Protein AF-B2JTZ4-F1 (afdb_monomer)

pLDDT: mean 76.79, std 11.61, range [37.62, 90.25]

Organism: Paraburkholderia phymatum (strain DSM 17167 / CIP 108236 / LMG 21445 / STM815) (NCBI:txid391038)

Solvent-accessible surface area (backbone atoms only — not comparable to full-atom values): 9424 Å² total; per-residue (Å²): 138,85,90,78,80,66,66,61,66,57,51,49,52,53,49,51,52,50,51,52,51,49,50,53,50,5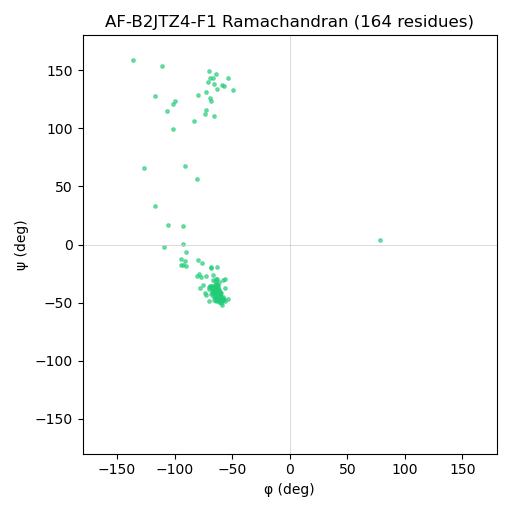3,48,53,49,52,50,51,52,46,52,52,48,34,52,68,76,54,61,83,57,65,50,32,42,48,16,52,69,36,75,89,24,49,71,60,66,69,50,62,43,39,40,64,90,81,58,78,82,64,92,45,78,60,30,40,47,28,41,52,50,29,30,70,30,69,79,42,61,85,42,51,66,56,38,52,51,50,48,50,50,50,33,51,53,52,38,54,52,54,51,48,52,52,52,51,53,50,51,53,51,51,50,52,52,50,53,52,54,49,51,51,48,52,51,55,50,51,53,50,54,52,53,52,54,53,52,55,56,62,72,62,65,72,82,76,88,78,89,86,77,134

Structure (mmCIF, N/CA/C/O backbone):
data_AF-B2JTZ4-F1
#
_entry.id   AF-B2JTZ4-F1
#
loop_
_atom_site.group_PDB
_atom_site.id
_atom_site.type_symbol
_atom_site.label_atom_id
_atom_site.label_alt_id
_atom_site.label_comp_id
_atom_site.label_asym_id
_atom_site.label_entity_id
_atom_site.label_seq_id
_atom_site.pdbx_PDB_ins_code
_atom_site.Cartn_x
_atom_site.Cartn_y
_atom_site.Cartn_z
_atom_site.occupancy
_atom_site.B_iso_or_equiv
_atom_site.auth_seq_id
_atom_site.auth_comp_id
_atom_site.auth_asym_id
_atom_site.auth_atom_id
_atom_site.pdbx_PDB_model_num
ATOM 1 N N . MET A 1 1 ? 16.836 21.606 -53.593 1.00 37.62 1 MET A N 1
ATOM 2 C CA . MET A 1 1 ? 18.005 21.142 -52.816 1.00 37.62 1 MET A CA 1
ATOM 3 C C . MET A 1 1 ? 17.615 21.071 -51.347 1.00 37.62 1 MET A C 1
ATOM 5 O O . MET A 1 1 ? 16.995 21.993 -50.827 1.00 37.62 1 MET A O 1
ATOM 9 N N . ASP A 1 2 ? 17.841 19.910 -50.749 1.00 39.59 2 ASP A N 1
ATOM 10 C CA . ASP A 1 2 ? 16.923 19.227 -49.837 1.00 39.59 2 ASP A CA 1
ATOM 11 C C . ASP A 1 2 ? 16.860 19.715 -48.382 1.00 39.59 2 ASP A C 1
ATOM 13 O O . ASP A 1 2 ? 17.842 19.750 -47.644 1.00 39.59 2 ASP A O 1
ATOM 17 N N . LYS A 1 3 ? 15.628 19.973 -47.921 1.00 47.44 3 LYS A N 1
ATOM 18 C CA . LYS A 1 3 ? 15.255 20.127 -46.506 1.00 47.44 3 LYS A CA 1
ATOM 19 C C . LYS A 1 3 ? 14.838 18.771 -45.915 1.00 47.44 3 LYS A C 1
ATOM 21 O O . LYS A 1 3 ? 13.681 18.591 -45.549 1.00 47.44 3 LYS A O 1
ATOM 26 N N . ALA A 1 4 ? 15.762 17.819 -45.779 1.00 49.16 4 ALA A N 1
ATOM 27 C CA . ALA A 1 4 ? 15.451 16.467 -45.278 1.00 49.16 4 ALA A CA 1
ATOM 28 C C . ALA A 1 4 ? 15.924 16.169 -43.833 1.00 49.16 4 ALA A C 1
ATOM 30 O O . ALA A 1 4 ? 15.959 15.019 -43.413 1.00 49.16 4 ALA A O 1
ATOM 31 N N . GLY A 1 5 ? 16.257 17.183 -43.022 1.00 47.41 5 GLY A N 1
ATOM 32 C CA . GLY A 1 5 ? 16.764 16.979 -41.648 1.00 47.41 5 GLY A CA 1
ATOM 33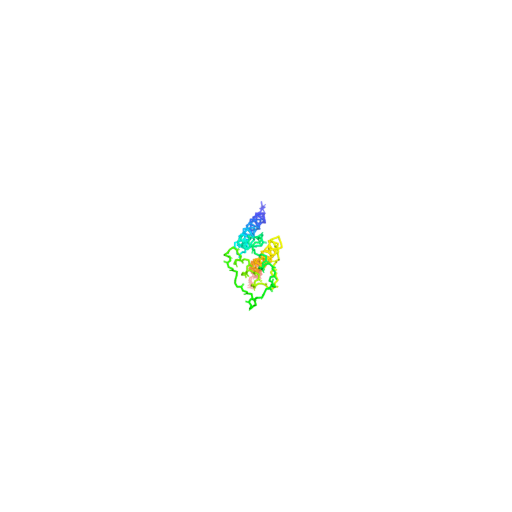 C C . GLY A 1 5 ? 15.718 16.931 -40.517 1.00 47.41 5 GLY A C 1
ATOM 34 O O . GLY A 1 5 ? 16.069 16.670 -39.367 1.00 47.41 5 GLY A O 1
ATOM 35 N N . ARG A 1 6 ? 14.431 17.209 -40.786 1.00 52.47 6 ARG A N 1
ATOM 36 C CA . ARG A 1 6 ? 13.406 17.436 -39.736 1.00 52.47 6 ARG A CA 1
ATOM 37 C C . ARG A 1 6 ? 12.515 16.260 -39.267 1.00 52.47 6 ARG A C 1
ATOM 39 O O . ARG A 1 6 ? 11.906 16.436 -38.209 1.00 52.47 6 ARG A O 1
ATOM 46 N N . PRO A 1 7 ? 12.419 15.072 -39.904 1.00 53.75 7 PRO A N 1
ATOM 47 C CA . PRO A 1 7 ? 11.451 14.061 -39.452 1.00 53.75 7 PRO A CA 1
ATOM 48 C C . PRO A 1 7 ? 11.894 13.293 -38.192 1.00 53.75 7 PRO A C 1
ATOM 50 O O . PRO A 1 7 ? 11.057 12.865 -37.394 1.00 53.75 7 PRO A O 1
ATOM 53 N N . VAL A 1 8 ? 13.204 13.153 -37.958 1.00 59.66 8 VAL A N 1
ATOM 54 C CA . VAL A 1 8 ? 13.740 12.254 -36.917 1.00 59.66 8 VAL A CA 1
ATOM 55 C C . VAL A 1 8 ? 13.520 12.804 -35.502 1.00 59.66 8 VAL A C 1
ATOM 57 O O . VAL A 1 8 ? 13.075 12.077 -34.617 1.00 59.66 8 VAL A O 1
ATOM 60 N N . ARG A 1 9 ? 13.729 14.113 -35.286 1.00 59.81 9 ARG A N 1
ATOM 61 C CA . ARG A 1 9 ? 13.528 14.760 -33.971 1.00 59.81 9 ARG A CA 1
ATOM 62 C C . ARG A 1 9 ? 12.064 14.745 -33.524 1.00 59.81 9 ARG A C 1
ATOM 64 O O . ARG A 1 9 ? 11.783 14.596 -32.336 1.00 59.81 9 ARG A O 1
ATOM 71 N N . HIS A 1 10 ? 11.129 14.900 -34.463 1.00 62.97 10 HIS A N 1
ATOM 72 C CA . HIS A 1 10 ? 9.700 14.938 -34.153 1.00 62.97 10 HIS A CA 1
ATOM 73 C C . HIS A 1 10 ? 9.128 13.538 -33.890 1.00 62.97 10 HIS A C 1
ATOM 75 O O . HIS A 1 10 ? 8.318 13.368 -32.977 1.00 62.97 10 HIS A O 1
ATOM 81 N N . ARG A 1 11 ? 9.605 12.529 -34.636 1.00 69.19 11 ARG A N 1
ATOM 82 C CA . ARG A 1 11 ? 9.278 11.115 -34.406 1.00 69.19 11 ARG A CA 1
ATOM 83 C C . ARG A 1 11 ? 9.840 10.624 -33.066 1.00 69.19 11 ARG A C 1
ATOM 85 O O . ARG A 1 11 ? 9.109 9.991 -32.312 1.00 69.19 11 ARG A O 1
ATOM 92 N N . TRP A 1 12 ? 11.074 11.006 -32.725 1.00 71.56 12 TRP A N 1
ATOM 93 C CA . TRP A 1 12 ? 11.698 10.709 -31.428 1.00 71.56 12 TRP A CA 1
ATOM 94 C C . TRP A 1 12 ? 10.924 11.321 -30.252 1.00 71.56 12 TRP A C 1
ATOM 96 O O . TRP A 1 12 ? 10.630 10.629 -29.282 1.00 71.56 12 TRP A O 1
ATOM 106 N N . ARG A 1 13 ? 10.511 12.595 -30.357 1.00 76.69 13 ARG A N 1
ATOM 107 C CA . ARG A 1 13 ? 9.727 13.277 -29.311 1.00 76.69 13 ARG A CA 1
ATOM 108 C C . ARG A 1 13 ? 8.355 12.631 -29.085 1.00 76.69 13 ARG A C 1
ATOM 110 O O . ARG A 1 13 ? 7.938 12.474 -27.941 1.00 76.69 13 ARG A O 1
ATOM 117 N N . ASN A 1 14 ? 7.672 12.221 -30.154 1.00 79.00 14 ASN A N 1
ATOM 118 C CA . ASN A 1 14 ? 6.384 11.529 -30.046 1.00 79.00 14 ASN A CA 1
ATOM 119 C C . ASN A 1 14 ? 6.528 10.110 -29.475 1.00 79.00 14 ASN A C 1
ATOM 121 O O . ASN A 1 14 ? 5.670 9.683 -28.708 1.00 79.00 14 ASN A O 1
ATOM 125 N N . TRP A 1 15 ? 7.605 9.398 -29.816 1.00 80.50 15 TRP A N 1
ATOM 126 C CA . TRP A 1 15 ? 7.900 8.078 -29.256 1.00 80.50 15 TRP A CA 1
ATOM 127 C C . TRP A 1 15 ? 8.208 8.162 -27.756 1.00 80.50 15 TRP A C 1
ATOM 129 O O . TRP A 1 15 ? 7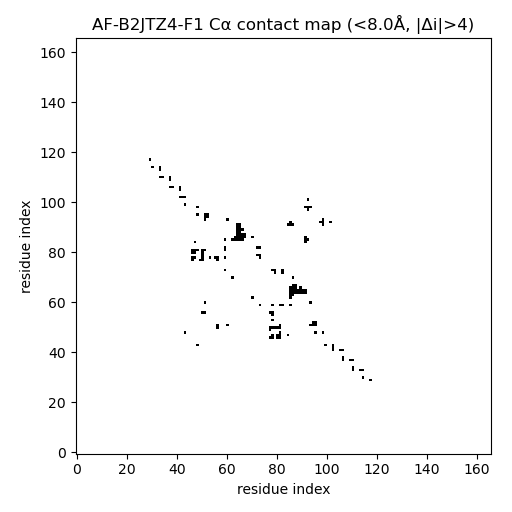.555 7.483 -26.971 1.00 80.50 15 TRP A O 1
ATOM 139 N N . LEU A 1 16 ? 9.073 9.097 -27.343 1.00 81.12 16 LEU A N 1
ATOM 140 C CA . LEU A 1 16 ? 9.333 9.407 -25.930 1.00 81.12 16 LEU A CA 1
ATOM 141 C C . LEU A 1 16 ? 8.051 9.722 -25.167 1.00 81.12 16 LEU A C 1
ATOM 143 O O . LEU A 1 16 ? 7.826 9.174 -24.095 1.00 81.12 16 LEU A O 1
ATOM 147 N N . ARG A 1 17 ? 7.183 10.568 -25.732 1.00 83.75 17 ARG A N 1
ATOM 148 C CA . ARG A 1 17 ? 5.913 10.918 -25.093 1.00 83.75 17 ARG A CA 1
ATOM 149 C C . ARG A 1 17 ? 5.017 9.692 -24.901 1.00 83.75 17 ARG A C 1
ATOM 151 O O . ARG A 1 17 ? 4.416 9.570 -23.843 1.00 83.75 17 ARG A O 1
ATOM 158 N N . ARG A 1 18 ? 4.950 8.772 -25.871 1.00 84.12 18 ARG A N 1
ATOM 159 C CA . ARG A 1 18 ? 4.203 7.507 -25.731 1.00 84.12 18 ARG A CA 1
ATOM 160 C C . ARG A 1 18 ? 4.821 6.585 -24.682 1.00 84.12 18 ARG A C 1
ATOM 162 O O . ARG A 1 18 ? 4.078 6.014 -23.896 1.00 84.12 18 ARG A O 1
ATOM 169 N N . CYS A 1 19 ? 6.148 6.476 -24.634 1.00 81.50 19 CYS A N 1
ATOM 170 C CA . CYS A 1 19 ? 6.845 5.686 -23.618 1.00 81.50 19 CYS A CA 1
ATOM 171 C C . CYS A 1 19 ? 6.616 6.240 -22.209 1.00 81.50 19 CYS A C 1
ATOM 173 O O . CYS A 1 19 ? 6.292 5.473 -21.312 1.00 81.50 19 CYS A O 1
ATOM 175 N N . VAL A 1 20 ? 6.710 7.561 -22.025 1.00 82.50 20 VAL A N 1
ATOM 176 C CA . VAL A 1 20 ? 6.400 8.220 -20.745 1.00 82.50 20 VAL A CA 1
ATOM 177 C C . VAL A 1 20 ? 4.942 7.982 -20.368 1.00 82.50 20 VAL A C 1
ATOM 179 O O . VAL A 1 20 ? 4.656 7.620 -19.235 1.00 82.50 20 VAL A O 1
ATOM 182 N N . HIS A 1 21 ? 4.018 8.116 -21.321 1.00 82.62 21 HIS A N 1
ATOM 183 C CA . HIS A 1 21 ? 2.603 7.898 -21.044 1.00 82.62 21 HIS A CA 1
ATOM 184 C C . HIS A 1 21 ? 2.303 6.445 -20.657 1.00 82.62 21 HIS A C 1
ATOM 186 O O . HIS A 1 21 ? 1.551 6.215 -19.714 1.00 82.62 21 HIS A O 1
ATOM 192 N N . GLY A 1 22 ? 2.914 5.480 -21.351 1.00 84.81 22 GLY A N 1
ATOM 193 C CA . GLY A 1 22 ? 2.827 4.062 -21.012 1.00 84.81 22 GLY A CA 1
ATOM 194 C C . GLY A 1 22 ? 3.431 3.772 -19.641 1.00 84.81 22 GLY A C 1
ATOM 195 O O . GLY A 1 22 ? 2.814 3.078 -18.844 1.00 84.81 22 GLY A O 1
ATOM 196 N N . ALA A 1 23 ? 4.575 4.379 -19.322 1.00 81.81 23 ALA A N 1
ATOM 197 C CA . ALA A 1 23 ? 5.192 4.263 -18.008 1.00 81.81 23 ALA A CA 1
ATOM 198 C C . ALA A 1 23 ? 4.299 4.810 -16.893 1.00 81.81 23 ALA A C 1
ATOM 200 O O . ALA A 1 23 ? 4.109 4.134 -15.887 1.00 81.81 23 ALA A O 1
ATOM 201 N N . CYS A 1 24 ? 3.682 5.977 -17.092 1.00 80.94 24 CYS A N 1
ATOM 202 C CA . CYS A 1 24 ? 2.722 6.531 -16.142 1.00 80.94 24 CYS A CA 1
ATOM 203 C C . CYS A 1 24 ? 1.512 5.612 -15.945 1.00 80.94 24 CYS A C 1
ATOM 205 O O . CYS A 1 24 ? 1.107 5.390 -14.809 1.00 80.94 24 CYS A O 1
ATOM 207 N N . VAL A 1 25 ? 0.946 5.052 -17.019 1.00 84.94 25 VAL A N 1
ATOM 208 C CA . VAL A 1 25 ? -0.197 4.128 -16.915 1.00 84.94 25 VAL A CA 1
ATOM 209 C C . VAL A 1 25 ? 0.202 2.849 -16.180 1.00 84.94 25 VAL A C 1
ATOM 211 O O . VAL A 1 25 ? -0.503 2.437 -15.265 1.00 84.94 25 VAL A O 1
ATOM 214 N N . CYS A 1 26 ? 1.350 2.254 -16.513 1.00 80.00 26 CYS A N 1
ATOM 215 C CA . CYS A 1 26 ? 1.866 1.081 -15.809 1.00 80.00 26 CYS A CA 1
ATOM 216 C C . CYS A 1 26 ? 2.136 1.373 -14.330 1.00 80.00 26 CYS A C 1
ATOM 218 O O . CYS A 1 26 ? 1.844 0.532 -13.486 1.00 80.00 26 CYS A O 1
ATOM 220 N N . LEU A 1 27 ? 2.652 2.562 -14.008 1.00 80.62 27 LEU A N 1
ATOM 221 C CA . LEU A 1 27 ? 2.866 2.989 -12.630 1.00 80.62 27 LEU A CA 1
ATOM 222 C C . LEU A 1 27 ? 1.533 3.104 -11.882 1.00 80.62 27 LEU A C 1
ATOM 224 O O . LEU A 1 27 ? 1.400 2.542 -10.805 1.00 80.62 27 LEU A O 1
ATOM 228 N N . ILE A 1 28 ? 0.531 3.770 -12.462 1.00 82.69 28 ILE A N 1
ATOM 229 C CA . ILE A 1 28 ? -0.802 3.911 -11.855 1.00 82.69 28 ILE A CA 1
ATOM 230 C C . ILE A 1 28 ? -1.453 2.541 -11.645 1.00 82.69 28 ILE A C 1
ATOM 232 O O . ILE A 1 28 ? -2.017 2.293 -10.583 1.00 82.69 28 ILE A O 1
ATOM 236 N N . LEU A 1 29 ? -1.348 1.640 -12.625 1.00 83.25 29 LEU A N 1
ATOM 237 C CA . LEU A 1 29 ? -1.858 0.277 -12.497 1.00 83.25 29 LEU A CA 1
ATOM 238 C C . LEU A 1 29 ? -1.139 -0.482 -11.382 1.00 83.25 29 LEU A C 1
ATOM 240 O O . LEU A 1 29 ? -1.813 -1.062 -10.542 1.00 83.25 29 LEU A O 1
ATOM 244 N N . ALA A 1 30 ? 0.193 -0.417 -11.321 1.00 79.81 30 ALA A N 1
ATOM 245 C CA . ALA A 1 30 ? 0.970 -1.052 -10.259 1.00 79.81 30 ALA A CA 1
ATOM 246 C C . ALA A 1 30 ? 0.609 -0.494 -8.875 1.00 79.81 30 ALA A C 1
ATOM 248 O O . ALA A 1 30 ? 0.463 -1.254 -7.921 1.00 79.81 30 ALA A O 1
ATOM 249 N N . ILE A 1 31 ? 0.413 0.822 -8.766 1.00 79.25 31 ILE A N 1
ATOM 250 C CA . ILE A 1 31 ? -0.061 1.481 -7.545 1.00 79.25 31 ILE A CA 1
ATOM 251 C C . ILE A 1 31 ? -1.432 0.933 -7.155 1.00 79.25 31 ILE A C 1
ATOM 253 O O . ILE A 1 31 ? -1.620 0.505 -6.018 1.00 79.25 31 ILE A O 1
ATOM 257 N N . GLY A 1 32 ? -2.368 0.907 -8.104 1.00 78.69 32 GLY A N 1
ATOM 258 C CA . GLY A 1 32 ? -3.723 0.417 -7.889 1.00 78.69 32 GLY A CA 1
ATOM 259 C C . GLY A 1 32 ? -3.749 -1.043 -7.450 1.00 78.69 32 GLY A C 1
ATOM 260 O O . GLY A 1 32 ? -4.390 -1.360 -6.453 1.00 78.69 32 GLY A O 1
ATOM 261 N N . THR A 1 33 ? -3.012 -1.927 -8.129 1.00 76.75 33 THR A N 1
ATOM 262 C CA . THR A 1 33 ? -2.947 -3.355 -7.780 1.00 76.75 33 THR A CA 1
ATOM 263 C C . THR A 1 33 ? -2.265 -3.590 -6.439 1.00 76.75 33 THR A C 1
ATOM 265 O O . THR A 1 33 ? -2.708 -4.444 -5.680 1.00 76.75 33 THR A O 1
ATOM 268 N N . THR A 1 34 ? -1.227 -2.814 -6.115 1.00 76.75 34 THR A N 1
ATOM 269 C CA . THR A 1 34 ? -0.536 -2.899 -4.817 1.00 76.75 34 THR A CA 1
ATOM 270 C C . THR A 1 34 ? -1.446 -2.436 -3.683 1.00 76.75 34 THR A C 1
ATOM 272 O O . THR A 1 34 ? -1.499 -3.070 -2.634 1.00 76.75 34 THR A O 1
ATOM 275 N N . TRP A 1 35 ? -2.206 -1.360 -3.899 1.00 75.06 35 TRP A N 1
ATOM 276 C CA . TRP A 1 35 ? -3.190 -0.886 -2.929 1.00 75.06 35 TRP A CA 1
ATOM 277 C C . TRP A 1 35 ? -4.330 -1.890 -2.741 1.00 75.06 35 TRP A C 1
ATOM 279 O O . TRP A 1 35 ? -4.730 -2.157 -1.610 1.00 75.06 35 TRP A O 1
ATOM 289 N N . LEU A 1 36 ? -4.814 -2.494 -3.833 1.00 75.44 36 LEU A N 1
ATOM 290 C CA . LEU A 1 36 ? -5.827 -3.545 -3.768 1.00 75.44 36 LEU A CA 1
ATOM 291 C C . LEU A 1 36 ? -5.317 -4.748 -2.963 1.00 75.44 36 LEU A C 1
ATOM 293 O O . LEU A 1 36 ? -6.013 -5.202 -2.062 1.00 75.44 36 LEU A O 1
ATOM 297 N N . GLY A 1 37 ? -4.093 -5.211 -3.239 1.00 73.81 37 GLY A N 1
ATOM 298 C CA . GLY A 1 37 ? -3.445 -6.286 -2.484 1.00 73.81 37 GLY A CA 1
ATOM 299 C C . GLY A 1 37 ? -3.349 -5.966 -0.993 1.00 73.81 37 GLY A C 1
ATOM 300 O O . GLY A 1 37 ? -3.828 -6.738 -0.172 1.00 73.81 37 GLY A O 1
ATOM 301 N N . ALA A 1 38 ? -2.879 -4.767 -0.639 1.00 74.19 38 ALA A N 1
ATOM 302 C CA . ALA A 1 38 ? -2.773 -4.341 0.758 1.00 74.19 38 ALA A CA 1
ATOM 303 C C . ALA A 1 38 ? -4.128 -4.294 1.496 1.00 74.19 38 ALA A C 1
ATOM 305 O O . ALA A 1 38 ? -4.184 -4.556 2.699 1.00 74.19 38 ALA A O 1
ATOM 306 N N . ILE A 1 39 ? -5.231 -3.974 0.803 1.00 75.69 39 ILE A N 1
ATOM 307 C CA . ILE A 1 39 ? -6.584 -4.040 1.383 1.00 75.69 39 ILE A CA 1
ATOM 308 C C . ILE A 1 39 ? -6.976 -5.490 1.694 1.00 75.69 39 ILE A C 1
ATOM 310 O O . ILE A 1 39 ? -7.579 -5.733 2.742 1.00 75.69 39 ILE A O 1
ATOM 314 N N . TYR A 1 40 ? -6.638 -6.426 0.804 1.00 74.19 40 TYR A N 1
ATOM 315 C CA . TYR A 1 40 ? -6.954 -7.848 0.955 1.00 74.19 40 TYR A CA 1
ATOM 316 C C . TYR A 1 40 ? -6.062 -8.567 1.970 1.00 74.19 40 TYR A C 1
ATOM 318 O O . TYR A 1 40 ? -6.563 -9.431 2.683 1.00 74.19 40 TYR A O 1
ATOM 326 N N . ASP A 1 41 ? -4.784 -8.202 2.076 1.00 71.19 41 ASP A N 1
ATOM 327 C CA . ASP A 1 41 ? -3.835 -8.843 2.997 1.00 71.19 41 ASP A CA 1
ATOM 328 C C . ASP A 1 41 ? -4.083 -8.463 4.466 1.00 71.19 41 ASP A C 1
ATOM 330 O O . ASP A 1 41 ? -3.782 -9.232 5.378 1.00 71.19 41 ASP A O 1
ATOM 334 N N . PHE A 1 42 ? -4.664 -7.285 4.716 1.00 68.31 42 PHE A N 1
ATOM 335 C CA . PHE A 1 42 ? -4.945 -6.796 6.068 1.00 68.31 42 PHE A CA 1
ATOM 336 C C . PHE A 1 42 ? -6.413 -6.391 6.227 1.00 68.31 42 PHE A C 1
ATOM 338 O O . PHE A 1 42 ? -6.698 -5.201 6.415 1.00 68.31 42 PHE A O 1
ATOM 345 N N . PRO A 1 43 ? -7.376 -7.327 6.149 1.00 79.00 43 PRO A N 1
ATOM 346 C CA . PRO A 1 43 ? -8.778 -7.006 6.367 1.00 79.00 43 PRO A CA 1
ATOM 347 C C . PRO A 1 43 ? -8.993 -6.539 7.813 1.00 79.00 43 PRO A C 1
ATOM 349 O O . PRO A 1 43 ? -8.315 -6.980 8.740 1.00 79.00 43 PRO A O 1
ATOM 352 N N . VAL A 1 44 ? -9.939 -5.619 8.009 1.00 79.94 44 VAL A N 1
ATOM 353 C CA . VAL A 1 44 ? -10.432 -5.314 9.357 1.00 79.94 44 VAL A CA 1
ATOM 354 C C . VAL A 1 44 ? -11.290 -6.503 9.771 1.00 79.94 44 VAL A C 1
ATOM 356 O O . VAL A 1 44 ? -12.303 -6.774 9.127 1.00 79.94 44 VAL A O 1
ATOM 359 N N . ASP A 1 45 ? -10.877 -7.222 10.810 1.00 82.88 45 ASP A N 1
ATOM 360 C CA . ASP A 1 45 ? -11.607 -8.397 11.274 1.00 82.88 45 ASP A CA 1
ATOM 361 C C . ASP A 1 45 ? -12.887 -7.957 12.000 1.00 82.88 45 ASP A C 1
ATOM 363 O O . ASP A 1 45 ? -12.853 -7.339 13.071 1.00 82.88 45 ASP A O 1
ATOM 367 N N . ALA A 1 46 ? -14.036 -8.255 11.389 1.00 84.12 46 ALA A N 1
ATOM 368 C CA . ALA A 1 46 ? -15.342 -7.906 11.932 1.00 84.12 46 ALA A CA 1
ATOM 369 C C . ALA A 1 46 ? -15.624 -8.608 13.271 1.00 84.12 46 ALA A C 1
ATOM 371 O O . ALA A 1 46 ? -16.311 -8.035 14.114 1.00 84.12 46 ALA A O 1
ATOM 372 N N . GLY A 1 47 ? -15.069 -9.804 13.496 1.00 83.31 47 GLY A N 1
ATOM 373 C CA . GLY A 1 47 ? -15.173 -10.530 14.760 1.00 83.31 47 GLY A CA 1
ATOM 374 C C . GLY A 1 47 ? -14.368 -9.864 15.874 1.00 83.31 47 GLY A C 1
ATOM 375 O O . GLY A 1 47 ? -14.850 -9.762 17.001 1.00 83.31 47 GLY A O 1
ATOM 376 N N . VAL A 1 48 ? -13.186 -9.324 15.558 1.00 84.19 48 VAL A N 1
ATOM 377 C CA . VAL A 1 48 ? -12.396 -8.524 16.514 1.00 84.19 48 VAL A CA 1
ATOM 378 C C . VAL A 1 48 ? -13.143 -7.247 16.891 1.00 84.19 48 VAL A C 1
ATOM 380 O O . VAL A 1 48 ? -13.286 -6.956 18.076 1.00 84.19 48 VAL A O 1
ATOM 383 N N . VAL A 1 49 ? -13.677 -6.513 15.909 1.00 88.06 49 VAL A N 1
ATOM 384 C CA . VAL A 1 49 ? -14.453 -5.282 16.157 1.00 88.06 49 VAL A CA 1
ATOM 385 C C . VAL A 1 49 ? -15.734 -5.574 16.943 1.00 88.06 49 VAL A C 1
ATOM 387 O O . VAL A 1 49 ? -16.072 -4.835 17.869 1.00 88.06 49 VAL A O 1
ATOM 390 N N . ALA A 1 50 ? -16.441 -6.655 16.610 1.00 86.75 50 ALA A N 1
ATOM 391 C CA . ALA A 1 50 ? -17.629 -7.078 17.342 1.00 86.75 50 ALA A CA 1
ATOM 392 C C . ALA A 1 50 ? -17.287 -7.426 18.797 1.00 86.75 50 ALA A C 1
ATOM 394 O O . ALA A 1 50 ? -17.935 -6.911 19.705 1.00 86.75 50 ALA A O 1
ATOM 395 N N . GLY A 1 51 ? -16.229 -8.209 19.032 1.00 84.12 51 GLY A N 1
ATOM 396 C CA . GLY A 1 51 ? -15.752 -8.532 20.378 1.00 84.12 51 GLY A CA 1
ATOM 397 C C . GLY A 1 51 ? -15.272 -7.302 21.159 1.00 84.12 51 GLY A C 1
ATOM 398 O O . GLY A 1 51 ? -15.504 -7.207 22.360 1.00 84.12 51 GLY A O 1
ATOM 399 N N . MET A 1 52 ? -14.675 -6.313 20.487 1.00 87.88 52 MET A N 1
ATOM 400 C CA . MET A 1 52 ? -14.291 -5.038 21.105 1.00 87.88 52 MET A CA 1
ATOM 401 C C . MET A 1 52 ? -15.488 -4.200 21.543 1.00 87.88 52 MET A C 1
ATOM 403 O O . MET A 1 52 ? -15.360 -3.469 22.519 1.00 87.88 52 MET A O 1
ATOM 407 N N . ASN A 1 53 ? -16.629 -4.291 20.862 1.00 88.81 53 ASN A N 1
ATOM 408 C CA . ASN A 1 53 ? -17.837 -3.527 21.194 1.00 88.81 53 ASN A CA 1
ATOM 409 C C . ASN A 1 53 ? -18.811 -4.299 22.098 1.00 88.81 53 ASN A C 1
ATOM 411 O O . ASN A 1 53 ? -19.671 -3.692 22.734 1.00 88.81 53 ASN A O 1
ATOM 415 N N . ALA A 1 54 ? -18.667 -5.620 22.180 1.00 87.56 54 ALA A N 1
ATOM 416 C CA . ALA A 1 54 ? -19.503 -6.487 22.992 1.00 87.56 54 ALA A CA 1
ATOM 417 C C . ALA A 1 54 ? -19.262 -6.249 24.499 1.00 87.56 54 ALA A C 1
ATOM 419 O O . ALA A 1 54 ? -18.122 -6.376 24.967 1.00 87.56 54 ALA A O 1
ATOM 420 N N . PRO A 1 55 ? -20.300 -5.914 25.289 1.00 85.56 55 PRO A N 1
ATOM 421 C CA . PRO A 1 55 ? -20.161 -5.761 26.736 1.00 85.56 55 PRO A CA 1
ATOM 422 C C . PRO A 1 55 ? -19.793 -7.084 27.423 1.00 85.56 55 PRO A C 1
ATOM 424 O O . PRO A 1 55 ? -19.041 -7.073 28.396 1.00 85.56 55 PRO A O 1
ATOM 427 N N . GLU A 1 56 ? -20.238 -8.225 26.888 1.00 86.56 56 GLU A N 1
ATOM 428 C CA . GLU A 1 56 ? -19.903 -9.560 27.398 1.00 86.56 56 GLU A CA 1
ATOM 429 C C . GLU A 1 56 ? -18.401 -9.891 27.314 1.00 86.56 56 GLU A C 1
ATOM 431 O O . GLU A 1 56 ? -17.909 -10.736 28.058 1.00 86.56 56 GLU A O 1
ATOM 436 N N . CYS A 1 57 ? -17.640 -9.184 26.472 1.00 86.19 57 CYS A N 1
ATOM 437 C CA . CYS A 1 57 ? -16.198 -9.380 26.317 1.00 86.19 57 CYS A CA 1
ATOM 438 C C . CYS A 1 57 ? -15.353 -8.456 27.215 1.00 86.19 57 CYS A C 1
ATOM 440 O O . CYS A 1 57 ? -14.145 -8.322 26.999 1.00 86.19 57 CYS A O 1
ATOM 442 N N . ALA A 1 58 ? -15.943 -7.827 28.240 1.00 85.31 58 ALA A N 1
ATOM 443 C CA . ALA A 1 58 ? -15.236 -6.922 29.154 1.00 85.31 58 ALA A CA 1
ATOM 444 C C . ALA A 1 58 ? -14.018 -7.575 29.837 1.00 85.31 58 ALA A C 1
ATOM 446 O O . ALA A 1 58 ? -12.978 -6.932 29.974 1.00 85.31 58 ALA A O 1
ATOM 447 N N . ALA A 1 59 ? -14.109 -8.862 30.191 1.00 83.75 59 ALA A N 1
ATOM 448 C CA . ALA A 1 59 ? -12.988 -9.615 30.755 1.00 83.75 59 ALA A CA 1
ATOM 449 C C . ALA A 1 59 ? -11.810 -9.728 29.771 1.00 83.75 59 ALA A C 1
ATOM 451 O O . ALA A 1 59 ? -10.655 -9.575 30.163 1.00 83.75 59 ALA A O 1
ATOM 452 N N . VAL A 1 60 ? -12.098 -9.911 28.475 1.00 85.25 60 VAL A N 1
ATOM 453 C CA . VAL A 1 60 ? -11.074 -9.899 27.422 1.00 85.25 60 VAL A CA 1
ATOM 454 C C . VAL A 1 60 ? -10.484 -8.504 27.258 1.00 85.25 60 VAL A C 1
ATOM 456 O O . VAL A 1 60 ? -9.278 -8.374 27.099 1.00 85.25 60 VAL A O 1
ATOM 459 N N . ARG A 1 61 ? -11.292 -7.445 27.372 1.00 83.19 61 ARG A N 1
ATOM 460 C CA . ARG A 1 61 ? -10.796 -6.061 27.312 1.00 83.19 61 ARG A CA 1
ATOM 461 C C . ARG A 1 61 ? -9.893 -5.701 28.500 1.00 83.19 61 ARG A C 1
ATOM 463 O O . ARG A 1 61 ? -9.032 -4.848 28.358 1.00 83.19 61 ARG A O 1
ATOM 470 N N . ALA A 1 62 ? -10.054 -6.353 29.649 1.00 85.31 62 ALA A N 1
ATOM 471 C CA . ALA A 1 62 ? -9.204 -6.136 30.821 1.00 85.31 62 ALA A CA 1
ATOM 472 C C . ALA A 1 62 ? -7.845 -6.862 30.746 1.00 85.31 62 ALA A C 1
ATOM 474 O O . ALA A 1 62 ? -6.949 -6.570 31.537 1.00 85.31 62 ALA A O 1
ATOM 475 N N . LEU A 1 63 ? -7.668 -7.805 29.812 1.00 85.00 63 LEU A N 1
ATOM 476 C CA . LEU A 1 63 ? -6.422 -8.561 29.682 1.00 85.00 63 LEU A CA 1
ATOM 477 C C . LEU A 1 63 ? -5.257 -7.658 29.238 1.00 85.00 63 LEU A C 1
ATOM 479 O O . LEU A 1 63 ? -5.442 -6.782 28.393 1.00 85.00 63 LEU A O 1
ATOM 483 N N . PRO A 1 64 ? -4.025 -7.870 29.722 1.00 82.81 64 PRO A N 1
ATOM 484 C CA . PRO A 1 64 ? -2.862 -7.187 29.169 1.00 82.81 64 PRO A CA 1
ATOM 485 C C . PRO A 1 64 ? -2.609 -7.641 27.727 1.00 82.81 64 PRO A C 1
ATOM 487 O O . PRO A 1 64 ? -2.681 -8.837 27.425 1.00 82.81 64 PRO A O 1
ATOM 490 N N . ALA A 1 65 ? -2.277 -6.713 26.834 1.00 83.75 65 ALA A N 1
ATOM 491 C CA . ALA A 1 65 ? -1.880 -7.051 25.471 1.00 83.75 65 ALA A CA 1
ATOM 492 C C . ALA A 1 65 ? -0.645 -7.981 25.473 1.00 83.75 65 ALA A C 1
ATOM 494 O O . ALA A 1 65 ? 0.286 -7.802 26.257 1.00 83.75 65 ALA A O 1
ATOM 495 N N . GLY A 1 66 ? -0.642 -9.009 24.622 1.00 81.38 66 GLY A N 1
ATOM 496 C CA . GLY A 1 66 ? 0.458 -9.978 24.520 1.00 81.38 66 GLY A CA 1
ATOM 497 C C . GLY A 1 66 ? 0.500 -11.069 25.603 1.00 81.38 66 GLY A C 1
ATOM 498 O O . GLY A 1 66 ? 1.422 -11.885 25.610 1.00 81.38 66 GLY A O 1
ATOM 499 N N . SER A 1 67 ? -0.478 -11.130 26.514 1.00 75.25 67 SER A N 1
ATOM 500 C CA . SER A 1 67 ? -0.487 -12.068 27.653 1.00 75.25 67 SER A CA 1
ATOM 501 C C . SER A 1 67 ? -0.946 -13.498 27.301 1.00 75.25 67 SER A C 1
ATOM 503 O O . SER A 1 67 ? -1.853 -14.046 27.921 1.00 75.25 67 SER A O 1
ATOM 505 N N . ARG A 1 68 ? -0.297 -14.162 26.330 1.00 66.25 68 ARG A N 1
ATOM 506 C CA . ARG A 1 68 ? -0.690 -15.522 25.875 1.00 66.25 68 ARG A CA 1
ATOM 507 C C . ARG A 1 68 ? -0.705 -16.598 26.967 1.00 66.25 68 ARG A C 1
ATOM 509 O O . ARG A 1 68 ? -1.469 -17.544 26.856 1.00 66.25 68 ARG A O 1
ATOM 516 N N . LEU A 1 69 ? 0.155 -16.484 27.979 1.00 59.44 69 LEU A N 1
ATOM 517 C CA . LEU A 1 69 ? 0.372 -17.535 28.985 1.00 59.44 69 LEU A CA 1
ATOM 518 C C . LEU A 1 69 ? -0.502 -17.404 30.240 1.00 59.44 69 LEU A C 1
ATOM 520 O O . LEU A 1 69 ? -0.631 -18.372 30.979 1.00 59.44 69 LEU A O 1
ATOM 524 N N . ALA A 1 70 ? -1.082 -16.229 30.493 1.00 60.53 70 ALA A N 1
ATOM 525 C CA . ALA A 1 70 ? -1.827 -15.948 31.725 1.00 60.53 70 ALA A CA 1
ATOM 526 C C . ALA A 1 70 ? -3.345 -15.831 31.505 1.00 60.53 70 ALA A C 1
ATOM 528 O O . ALA A 1 70 ? -4.094 -15.610 32.453 1.00 60.53 70 ALA A O 1
ATOM 529 N N . ALA A 1 71 ? -3.798 -15.942 30.256 1.00 70.38 71 ALA A N 1
ATOM 530 C CA . ALA A 1 71 ? -5.160 -15.628 29.863 1.00 70.38 71 ALA A CA 1
ATOM 531 C C . ALA A 1 71 ? -5.999 -16.905 29.696 1.00 70.38 71 ALA A C 1
ATOM 533 O O . ALA A 1 71 ? -5.670 -17.764 28.877 1.00 70.38 71 ALA A O 1
ATOM 534 N N . ALA A 1 72 ? -7.090 -17.025 30.456 1.00 74.44 72 ALA A N 1
ATOM 535 C CA . ALA A 1 72 ? -8.067 -18.097 30.272 1.00 74.44 72 ALA A CA 1
ATOM 536 C C . ALA A 1 72 ? -8.860 -17.883 28.973 1.00 74.44 72 ALA A C 1
ATOM 538 O O . ALA A 1 72 ? -9.223 -16.750 28.644 1.00 74.44 72 ALA A O 1
ATOM 539 N N . LEU A 1 73 ? -9.123 -18.969 28.240 1.00 80.38 73 LEU A N 1
ATOM 540 C CA . LEU A 1 73 ? -9.889 -18.920 26.996 1.00 80.38 73 LEU A CA 1
ATOM 541 C C . LEU A 1 73 ? -11.328 -18.446 27.292 1.00 80.38 73 LEU A C 1
ATOM 543 O O . LEU A 1 73 ? -11.930 -18.940 28.246 1.00 80.38 73 LEU A O 1
ATOM 547 N N . PRO A 1 74 ? -11.888 -17.496 26.523 1.00 81.62 74 PRO A N 1
ATOM 548 C CA . PRO A 1 74 ? -13.251 -17.029 26.751 1.00 81.62 74 PRO A CA 1
ATOM 549 C C . PRO A 1 74 ? -14.273 -18.116 26.401 1.00 81.62 74 PRO A C 1
ATOM 551 O O . PRO A 1 74 ? -14.119 -18.812 25.403 1.00 81.62 74 PRO A O 1
ATOM 554 N N . GLU A 1 75 ? -15.355 -18.207 27.177 1.00 80.62 75 GLU A N 1
ATOM 555 C CA . GLU A 1 75 ? -16.434 -19.182 26.928 1.00 80.62 75 GLU A CA 1
ATOM 556 C C . GLU A 1 75 ? -17.359 -18.796 25.765 1.00 80.62 75 GLU A C 1
ATOM 558 O O . GLU A 1 75 ? -18.115 -19.619 25.259 1.00 80.62 75 GLU A O 1
ATOM 563 N N . SER A 1 76 ? -17.312 -17.533 25.336 1.00 79.88 76 SER A N 1
ATOM 564 C CA . SER A 1 76 ? -18.111 -17.027 24.222 1.00 79.88 76 SER A CA 1
ATOM 565 C C . SER A 1 76 ? -17.280 -16.954 22.947 1.00 79.88 76 SER A C 1
ATOM 567 O O . SER A 1 76 ? -16.293 -16.211 22.881 1.00 79.88 76 SER A O 1
ATOM 569 N N . ASP A 1 77 ? -17.752 -17.629 21.898 1.00 82.00 77 ASP A N 1
ATOM 570 C CA . ASP A 1 77 ? -17.161 -17.585 20.555 1.00 82.00 77 ASP A CA 1
ATOM 571 C C . ASP A 1 77 ? -17.058 -16.153 20.006 1.00 82.00 77 ASP A C 1
ATOM 573 O O . ASP A 1 77 ? -16.125 -15.823 19.272 1.00 82.00 77 ASP A O 1
ATOM 577 N N . ARG A 1 78 ? -17.966 -15.252 20.415 1.00 80.94 78 ARG A N 1
ATOM 578 C CA . ARG A 1 78 ? -17.922 -13.829 20.026 1.00 80.94 78 ARG A CA 1
ATOM 579 C C . ARG A 1 78 ? -16.690 -13.102 20.560 1.00 80.94 78 ARG A C 1
ATOM 581 O O . ARG A 1 78 ? -16.222 -12.157 19.930 1.00 80.94 78 ARG A O 1
ATOM 588 N N . CYS A 1 79 ? -16.163 -13.528 21.705 1.00 87.19 79 CYS A N 1
ATOM 589 C CA . CYS A 1 79 ? -14.990 -12.917 22.323 1.00 87.19 79 CYS A CA 1
ATOM 590 C C . CYS A 1 79 ? -13.679 -13.568 21.868 1.00 87.19 79 CYS A C 1
ATOM 592 O O . CYS A 1 79 ? -12.613 -12.988 22.079 1.00 87.19 79 CYS A O 1
ATOM 594 N N . LEU A 1 80 ? -13.740 -14.741 21.229 1.00 87.88 80 LEU A N 1
ATOM 595 C CA . LEU A 1 80 ? -12.569 -15.520 20.832 1.00 87.88 80 LEU A CA 1
ATOM 596 C C . LEU A 1 80 ? -11.671 -14.762 19.845 1.00 87.88 80 LEU A C 1
ATOM 598 O O . LEU A 1 80 ? -10.459 -14.704 20.040 1.00 87.88 80 LEU A O 1
ATOM 602 N N . ALA A 1 81 ? -12.251 -14.131 18.819 1.00 86.56 81 ALA A N 1
ATOM 603 C CA . ALA A 1 81 ? -11.488 -13.356 17.837 1.00 86.56 81 ALA A CA 1
ATOM 604 C C . ALA A 1 81 ? -10.749 -12.176 18.495 1.00 86.56 81 ALA A C 1
ATOM 606 O O . ALA A 1 81 ? -9.549 -11.984 18.284 1.00 86.56 81 ALA A O 1
ATOM 607 N N . PHE A 1 82 ? -11.438 -11.426 19.363 1.00 87.69 82 PHE A N 1
ATOM 608 C CA . PHE A 1 82 ? -10.832 -10.329 20.119 1.00 87.69 82 PHE A CA 1
ATOM 609 C C . PHE A 1 82 ? -9.752 -10.825 21.092 1.00 87.69 82 PHE A C 1
ATOM 611 O O . PHE A 1 82 ? -8.684 -10.223 21.178 1.00 87.69 82 PHE A O 1
ATOM 618 N N . PHE A 1 83 ? -9.975 -11.956 21.761 1.00 88.31 83 PHE A N 1
ATOM 619 C CA . PHE A 1 83 ? -8.992 -12.588 22.638 1.00 88.31 83 PHE A CA 1
ATOM 620 C C . PHE A 1 83 ? -7.728 -13.001 21.881 1.00 88.31 83 PHE A C 1
ATOM 622 O O . PHE A 1 83 ? -6.615 -12.683 22.302 1.00 88.31 83 PHE A O 1
ATOM 629 N N . MET A 1 84 ? -7.881 -13.657 20.730 1.00 88.00 84 MET A N 1
ATOM 630 C CA . MET A 1 84 ? -6.759 -14.054 19.880 1.00 88.00 84 MET A CA 1
ATOM 631 C C . MET A 1 84 ? -5.964 -12.841 19.402 1.00 88.00 84 MET A C 1
ATOM 633 O O . MET A 1 84 ? -4.734 -12.852 19.466 1.00 88.00 84 MET A O 1
ATOM 637 N N . TYR A 1 85 ? -6.642 -11.769 18.984 1.00 85.81 85 TYR A N 1
ATOM 638 C CA . TYR A 1 85 ? -5.995 -10.504 18.641 1.00 85.81 85 TYR A CA 1
ATOM 639 C C . TYR A 1 85 ? -5.204 -9.938 19.829 1.00 85.81 85 TYR A C 1
ATOM 641 O O . TYR A 1 85 ? -4.005 -9.671 19.715 1.00 85.81 85 TYR A O 1
ATOM 649 N N . ARG A 1 86 ? -5.852 -9.814 20.990 1.00 86.00 86 ARG A N 1
ATOM 650 C CA . ARG A 1 86 ? -5.290 -9.146 22.165 1.00 86.00 86 ARG A CA 1
ATOM 651 C C . ARG A 1 86 ? -4.118 -9.905 22.780 1.00 86.00 86 ARG A C 1
ATOM 653 O O . ARG A 1 86 ? -3.146 -9.300 23.220 1.00 86.00 86 ARG A O 1
ATOM 660 N N . THR A 1 87 ? -4.168 -11.232 22.759 1.00 87.88 87 THR A N 1
ATOM 661 C CA . THR A 1 87 ? -3.062 -12.073 23.227 1.00 87.88 87 THR A CA 1
ATOM 662 C C . THR A 1 87 ? -1.931 -12.182 22.201 1.00 87.88 87 THR A C 1
ATOM 664 O O . THR A 1 87 ? -0.788 -12.395 22.587 1.00 87.88 87 THR A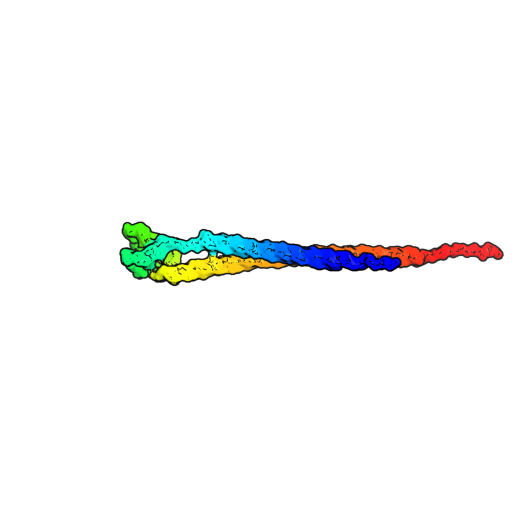 O 1
ATOM 667 N N . SER A 1 88 ? -2.193 -12.010 20.902 1.00 84.75 88 SER A N 1
ATOM 668 C CA . SER A 1 88 ? -1.167 -12.156 19.857 1.00 84.75 88 SER A CA 1
ATOM 669 C C . SER A 1 88 ? -0.266 -10.943 19.669 1.00 84.75 88 SER A C 1
ATOM 671 O O . SER A 1 88 ? 0.871 -11.108 19.226 1.00 84.75 88 SER A O 1
ATOM 673 N N . PHE A 1 89 ? -0.749 -9.744 19.986 1.00 82.75 89 PHE A N 1
ATOM 674 C CA . PHE A 1 89 ? 0.004 -8.508 19.799 1.00 82.75 89 PHE A CA 1
ATOM 675 C C . PHE A 1 89 ? 0.252 -7.829 21.144 1.00 82.75 89 PHE A C 1
ATOM 677 O O . PHE A 1 89 ? -0.679 -7.582 21.901 1.00 82.75 89 PHE A O 1
ATOM 684 N N . SER A 1 90 ? 1.511 -7.495 21.430 1.00 82.94 90 SER A N 1
ATOM 685 C CA . SER A 1 90 ? 1.911 -6.792 22.659 1.00 82.94 90 SER A CA 1
ATOM 686 C C . SER A 1 90 ? 1.409 -5.348 22.729 1.00 82.94 90 SER A C 1
ATOM 688 O O . SER A 1 90 ? 1.345 -4.773 23.807 1.00 82.94 90 SER A O 1
ATOM 690 N N . ASN A 1 91 ? 1.041 -4.769 21.587 1.00 81.44 91 ASN A N 1
ATOM 691 C CA . ASN A 1 91 ? 0.467 -3.434 21.444 1.00 81.44 91 ASN A CA 1
ATOM 692 C C . ASN A 1 91 ? -0.956 -3.483 20.865 1.00 81.44 91 ASN A C 1
ATOM 694 O O . ASN A 1 91 ? -1.336 -2.616 20.078 1.00 81.44 91 ASN A O 1
ATOM 698 N N . ALA A 1 92 ? -1.713 -4.533 21.190 1.00 81.38 92 ALA A N 1
ATOM 699 C CA . ALA A 1 92 ? -3.104 -4.649 20.779 1.00 81.38 92 ALA A CA 1
ATOM 700 C C . ALA A 1 92 ? -3.922 -3.442 21.266 1.00 81.38 92 ALA A C 1
ATOM 702 O O . ALA A 1 92 ? -3.790 -3.019 22.411 1.00 81.38 92 ALA A O 1
ATOM 703 N N . ALA A 1 93 ? -4.769 -2.907 20.390 1.00 83.38 93 ALA A N 1
ATOM 704 C CA . ALA A 1 93 ? -5.649 -1.793 20.702 1.00 83.38 93 ALA A CA 1
ATOM 705 C C . ALA A 1 93 ? -6.773 -2.204 21.667 1.00 83.38 93 ALA A C 1
ATOM 707 O O . ALA A 1 93 ? -7.261 -3.340 21.634 1.00 83.38 93 ALA A O 1
ATOM 708 N N . ASP A 1 94 ? -7.212 -1.247 22.484 1.00 79.44 94 ASP A N 1
ATOM 709 C CA . ASP A 1 94 ? -8.264 -1.440 23.487 1.00 79.44 94 ASP A CA 1
ATOM 710 C C . ASP A 1 94 ? -9.677 -1.152 22.969 1.00 79.44 94 ASP A C 1
ATOM 712 O O . ASP A 1 94 ? -10.659 -1.621 23.549 1.00 79.44 94 ASP A O 1
ATOM 716 N N . ASP A 1 95 ? -9.777 -0.417 21.863 1.00 84.25 95 ASP A N 1
ATOM 717 C CA . ASP A 1 95 ? -11.029 0.016 21.258 1.00 84.25 95 ASP A CA 1
ATOM 718 C C . ASP A 1 95 ? -11.031 -0.162 19.731 1.00 84.25 95 ASP A C 1
ATOM 720 O O . ASP A 1 95 ? -9.989 -0.241 19.068 1.00 84.25 95 ASP A O 1
ATOM 724 N N . ALA A 1 96 ? -12.240 -0.218 19.168 1.00 85.06 96 ALA A N 1
ATOM 725 C CA . ALA A 1 96 ? -12.452 -0.485 17.752 1.00 85.06 96 ALA A CA 1
ATOM 726 C C . ALA A 1 96 ? -11.876 0.604 16.830 1.00 85.06 96 ALA A C 1
ATOM 728 O O . ALA A 1 96 ? -11.398 0.281 15.741 1.00 85.06 96 ALA A O 1
ATOM 729 N N . ALA A 1 97 ? -11.897 1.875 17.239 1.00 85.12 97 ALA A N 1
ATOM 730 C CA . ALA A 1 97 ? -11.404 2.974 16.411 1.00 85.12 97 ALA A CA 1
ATOM 731 C C . ALA A 1 97 ? -9.870 2.949 16.330 1.00 85.12 97 ALA A C 1
ATOM 733 O O . ALA A 1 97 ? -9.292 3.053 15.243 1.00 85.12 97 ALA A O 1
ATOM 734 N N . SER A 1 98 ? -9.206 2.714 17.459 1.00 85.06 98 SER A N 1
ATOM 735 C CA . SER A 1 98 ? -7.760 2.513 17.542 1.00 85.06 98 SER A CA 1
ATOM 736 C C . SER A 1 98 ? -7.318 1.272 16.768 1.00 85.06 98 SER A C 1
ATOM 738 O O . SER A 1 98 ? -6.325 1.329 16.043 1.00 85.06 98 SER A O 1
ATOM 740 N N . TYR A 1 99 ? -8.080 0.174 16.832 1.00 83.88 99 TYR A N 1
ATOM 741 C CA . TYR A 1 99 ? -7.820 -1.022 16.027 1.00 83.88 99 TYR A CA 1
ATOM 742 C C . TYR A 1 99 ? -7.898 -0.733 14.526 1.00 83.88 99 TYR A C 1
ATOM 744 O O . TYR A 1 99 ? -6.970 -1.059 13.786 1.00 83.88 99 TYR A O 1
ATOM 752 N N . GLN A 1 100 ? -8.963 -0.071 14.068 1.00 84.62 100 GLN A N 1
ATOM 753 C CA . GLN A 1 100 ? -9.116 0.301 12.658 1.00 84.62 100 GLN A CA 1
ATOM 754 C C . GLN A 1 100 ? -7.984 1.218 12.187 1.00 84.62 100 GLN A C 1
ATOM 756 O O . GLN A 1 100 ? -7.426 1.013 11.108 1.00 84.62 100 GLN A O 1
ATOM 761 N N . THR A 1 101 ? -7.602 2.188 13.016 1.00 85.38 101 THR A N 1
ATOM 762 C CA . THR A 1 101 ? -6.495 3.107 12.725 1.00 85.38 101 THR A CA 1
ATOM 763 C C . THR A 1 101 ? -5.166 2.360 12.637 1.00 85.38 101 THR A C 1
ATOM 765 O O . THR A 1 101 ? -4.387 2.585 11.712 1.00 85.38 101 THR A O 1
ATOM 768 N N . TRP A 1 102 ? -4.920 1.411 13.539 1.00 84.19 102 TRP A N 1
ATOM 769 C CA . TRP A 1 102 ? -3.727 0.567 13.517 1.00 84.19 102 TRP A CA 1
ATOM 770 C C . TRP A 1 102 ? -3.671 -0.340 12.279 1.00 84.19 102 TRP A C 1
ATOM 772 O O . TRP A 1 102 ? -2.624 -0.445 11.637 1.00 84.19 102 TRP A O 1
ATOM 782 N N . VAL A 1 103 ? -4.800 -0.943 11.885 1.00 83.75 103 VAL A N 1
ATOM 783 C CA . VAL A 1 103 ? -4.898 -1.725 10.640 1.00 83.75 103 VAL A CA 1
ATOM 784 C C . VAL A 1 103 ? -4.598 -0.839 9.429 1.00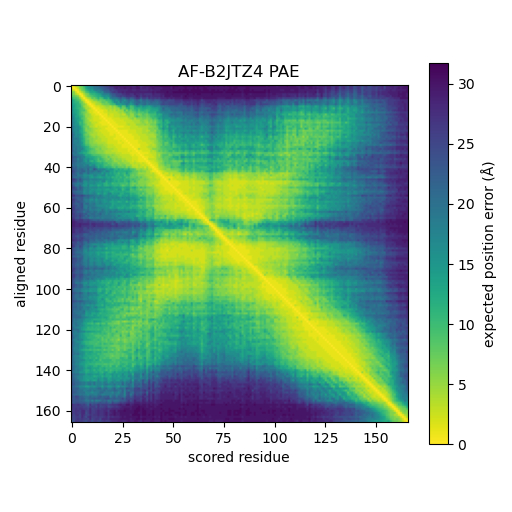 83.75 103 VAL A C 1
ATOM 786 O O . VAL A 1 103 ? -3.820 -1.233 8.560 1.00 83.75 103 VAL A O 1
ATOM 789 N N . LEU A 1 104 ? -5.145 0.380 9.384 1.00 80.50 104 LEU A N 1
ATOM 790 C CA . LEU A 1 104 ? -4.855 1.349 8.324 1.00 80.50 104 LEU A CA 1
ATOM 791 C C . LEU A 1 104 ? -3.372 1.726 8.276 1.00 80.50 104 LEU A C 1
ATOM 793 O O . LEU A 1 104 ? -2.788 1.748 7.195 1.00 80.50 104 LEU A O 1
ATOM 797 N N . GLN A 1 105 ? -2.740 1.970 9.424 1.00 82.56 105 GLN A N 1
ATOM 798 C CA . GLN A 1 105 ? -1.308 2.264 9.472 1.00 82.56 105 GLN A CA 1
ATOM 799 C C . GLN A 1 105 ? -0.462 1.098 8.957 1.00 82.56 105 GLN A C 1
ATOM 801 O O . GLN A 1 105 ? 0.474 1.325 8.192 1.00 82.56 105 GLN A O 1
ATOM 806 N N . ARG A 1 106 ? -0.814 -0.149 9.298 1.00 80.44 106 ARG A N 1
ATOM 807 C CA . ARG A 1 106 ? -0.155 -1.339 8.734 1.00 80.44 106 ARG A CA 1
ATOM 808 C C . ARG A 1 106 ? -0.310 -1.426 7.219 1.00 80.44 106 ARG A C 1
ATOM 810 O O . ARG A 1 106 ? 0.687 -1.633 6.533 1.00 80.44 106 ARG A O 1
ATOM 817 N N . ARG A 1 107 ? -1.522 -1.201 6.696 1.00 81.19 107 ARG A N 1
ATOM 818 C CA . ARG A 1 107 ? -1.784 -1.163 5.244 1.00 81.19 107 ARG A CA 1
ATOM 819 C C . ARG A 1 107 ? -0.916 -0.122 4.546 1.00 81.19 107 ARG A C 1
ATOM 821 O O . ARG A 1 107 ? -0.296 -0.423 3.533 1.00 81.19 107 ARG A O 1
ATOM 828 N N . VAL A 1 108 ? -0.853 1.089 5.100 1.00 77.75 108 VAL A N 1
ATOM 829 C CA . VAL A 1 108 ? -0.052 2.191 4.550 1.00 77.75 108 VAL A CA 1
ATOM 830 C C . VAL A 1 108 ? 1.442 1.866 4.613 1.00 77.75 108 VAL A C 1
ATOM 832 O O . VAL A 1 108 ? 2.146 2.092 3.634 1.00 77.75 108 VAL A O 1
ATOM 835 N N . GLY A 1 109 ? 1.926 1.303 5.721 1.00 79.38 109 GLY A N 1
ATOM 836 C CA . GLY A 1 109 ? 3.329 0.913 5.879 1.00 79.38 109 GLY A CA 1
ATOM 837 C C . GLY A 1 109 ? 3.773 -0.141 4.862 1.00 79.38 109 GLY A C 1
ATOM 838 O O . GLY A 1 109 ? 4.782 0.047 4.181 1.00 79.38 109 GLY A O 1
ATOM 839 N N . GLU A 1 110 ? 2.998 -1.215 4.701 1.00 75.62 110 GLU A N 1
ATOM 840 C CA . GLU A 1 110 ? 3.298 -2.252 3.704 1.00 75.62 110 GLU A CA 1
ATOM 841 C C . GLU A 1 110 ? 3.138 -1.734 2.271 1.00 75.62 110 GLU A C 1
ATOM 843 O O . GLU A 1 110 ? 3.980 -2.010 1.417 1.00 75.62 110 GLU A O 1
ATOM 848 N N . PHE A 1 111 ? 2.137 -0.889 2.010 1.00 78.25 111 PHE A N 1
ATOM 849 C CA . PHE A 1 111 ? 1.997 -0.221 0.718 1.00 78.25 111 PHE A CA 1
ATOM 850 C C . PHE A 1 111 ? 3.235 0.609 0.362 1.00 78.25 111 PHE A C 1
ATOM 852 O O . PHE A 1 111 ? 3.758 0.475 -0.744 1.00 78.25 111 PHE A O 1
ATOM 859 N N . TRP A 1 112 ? 3.745 1.424 1.292 1.00 75.56 112 TRP A N 1
ATOM 860 C CA . TRP A 1 112 ? 4.954 2.229 1.080 1.00 75.56 112 TRP A CA 1
ATOM 861 C C . TRP A 1 112 ? 6.196 1.377 0.820 1.00 75.56 112 TRP A C 1
ATOM 863 O O . TRP A 1 112 ? 7.062 1.745 0.024 1.00 75.56 112 TRP A O 1
ATOM 873 N N . ARG A 1 113 ? 6.281 0.214 1.458 1.00 80.94 113 ARG A N 1
ATOM 874 C CA . ARG A 1 113 ? 7.371 -0.731 1.235 1.00 80.94 113 ARG A CA 1
ATOM 875 C C . ARG A 1 113 ? 7.282 -1.373 -0.153 1.00 80.94 113 ARG A C 1
ATOM 877 O O . ARG A 1 113 ? 8.264 -1.358 -0.894 1.00 80.94 113 ARG A O 1
ATOM 884 N N . LEU A 1 114 ? 6.109 -1.876 -0.538 1.00 77.25 114 LEU A N 1
ATOM 885 C CA . LEU A 1 114 ? 5.863 -2.483 -1.851 1.00 77.25 114 LEU A CA 1
ATOM 886 C C . LEU A 1 114 ? 6.052 -1.481 -2.994 1.00 77.25 114 LEU A C 1
ATOM 888 O O . LEU A 1 114 ? 6.754 -1.774 -3.963 1.00 77.25 114 LEU A O 1
ATOM 892 N N . ILE A 1 115 ? 5.496 -0.276 -2.868 1.00 79.06 115 ILE A N 1
ATOM 893 C CA . ILE A 1 115 ? 5.670 0.768 -3.881 1.00 79.06 115 ILE A CA 1
ATOM 894 C C . ILE A 1 115 ? 7.130 1.219 -3.975 1.00 79.06 115 ILE A C 1
ATOM 896 O O . ILE A 1 115 ? 7.617 1.473 -5.074 1.00 79.06 115 ILE A O 1
ATOM 900 N N . GLY A 1 116 ? 7.858 1.240 -2.853 1.00 77.50 116 GLY A N 1
ATOM 901 C CA . GLY A 1 116 ? 9.297 1.484 -2.831 1.00 77.50 116 GLY A CA 1
ATOM 902 C C . GLY A 1 116 ? 10.067 0.473 -3.685 1.00 77.50 116 GLY A C 1
ATOM 903 O O . GLY A 1 116 ? 10.901 0.871 -4.498 1.00 77.50 116 GLY A O 1
ATOM 904 N N . TYR A 1 117 ? 9.742 -0.820 -3.580 1.00 79.12 117 TYR A N 1
ATOM 905 C CA . TYR A 1 117 ? 10.347 -1.852 -4.429 1.00 79.12 117 TYR A CA 1
ATOM 906 C C . TYR A 1 117 ? 10.007 -1.676 -5.909 1.00 79.12 117 TYR A C 1
ATOM 908 O O . TYR A 1 117 ? 10.895 -1.779 -6.757 1.00 79.12 117 TYR A O 1
ATOM 916 N N . VAL A 1 118 ? 8.747 -1.366 -6.226 1.00 80.94 118 VAL A N 1
ATOM 917 C CA . VAL A 1 118 ? 8.322 -1.100 -7.608 1.00 80.94 118 VAL A CA 1
ATOM 918 C C . VAL A 1 118 ? 9.099 0.086 -8.184 1.00 80.94 118 VAL A C 1
ATOM 920 O O . VAL A 1 118 ? 9.632 -0.016 -9.288 1.00 80.94 118 VAL A O 1
ATOM 923 N N . LEU A 1 119 ? 9.237 1.183 -7.435 1.00 79.38 119 LEU A N 1
ATOM 924 C CA . LEU A 1 119 ? 10.002 2.359 -7.859 1.00 79.38 119 LEU A CA 1
ATOM 925 C C . LEU A 1 119 ? 11.490 2.047 -8.067 1.00 79.38 119 LEU A C 1
ATOM 927 O O . LEU A 1 119 ? 12.073 2.505 -9.049 1.00 79.38 119 LEU A O 1
ATOM 931 N N . MET A 1 120 ? 12.095 1.241 -7.191 1.00 81.75 120 MET A N 1
ATOM 932 C CA . MET A 1 120 ? 13.485 0.801 -7.346 1.00 81.75 120 MET A CA 1
ATOM 933 C C . MET A 1 120 ? 13.686 -0.021 -8.622 1.00 81.75 120 MET A C 1
ATOM 935 O O . MET A 1 120 ? 14.593 0.263 -9.403 1.00 81.75 120 MET A O 1
ATOM 939 N N . LEU A 1 121 ? 12.806 -0.990 -8.884 1.00 81.69 121 LEU A N 1
ATOM 940 C CA . LEU A 1 121 ? 12.837 -1.781 -10.119 1.00 81.69 121 LEU A CA 1
ATOM 941 C C . LEU A 1 121 ? 12.677 -0.897 -11.360 1.00 81.69 121 LEU A C 1
ATOM 943 O O . LEU A 1 121 ? 13.404 -1.062 -12.340 1.00 81.69 121 LEU A O 1
ATOM 947 N N . TRP A 1 122 ? 11.770 0.078 -11.303 1.00 81.56 122 TRP A N 1
ATOM 948 C CA . TRP A 1 122 ? 11.595 1.067 -12.363 1.00 81.56 122 TRP A CA 1
ATOM 949 C C . TRP A 1 122 ? 12.867 1.874 -12.621 1.00 81.56 122 TRP A C 1
ATOM 951 O O . TRP A 1 122 ? 13.258 2.047 -13.776 1.00 81.56 122 TRP A O 1
ATOM 961 N N . LEU A 1 123 ? 13.540 2.334 -11.566 1.00 82.00 123 LEU A N 1
ATOM 962 C CA . LEU A 1 123 ? 14.788 3.083 -11.681 1.00 82.00 123 LEU A CA 1
ATOM 963 C C . LEU A 1 123 ? 15.891 2.236 -12.326 1.00 82.00 123 LEU A C 1
ATOM 965 O O . LEU A 1 123 ? 16.539 2.696 -13.265 1.00 82.00 123 LEU A O 1
ATOM 969 N N . VAL A 1 124 ? 16.042 0.980 -11.899 1.00 84.38 124 VAL A N 1
ATOM 970 C CA . VAL A 1 124 ? 16.991 0.029 -12.502 1.00 84.38 124 VAL A CA 1
ATOM 971 C C . VAL A 1 124 ? 16.700 -0.163 -13.992 1.00 84.38 124 VAL A C 1
ATOM 973 O O . VAL A 1 124 ? 17.608 -0.052 -14.818 1.00 84.38 124 VAL A O 1
ATOM 976 N N . MET A 1 125 ? 15.436 -0.375 -14.361 1.00 81.38 125 MET A N 1
ATOM 977 C CA . MET A 1 125 ? 15.034 -0.525 -15.763 1.00 81.38 125 MET A CA 1
ATOM 978 C C . MET A 1 125 ? 15.345 0.725 -16.594 1.00 81.38 125 MET A C 1
ATOM 980 O O . MET A 1 125 ? 15.863 0.613 -17.706 1.00 81.38 125 MET A O 1
ATOM 984 N N . LEU A 1 126 ? 15.086 1.922 -16.061 1.00 83.56 126 LEU A N 1
ATOM 985 C CA . LEU A 1 126 ? 15.416 3.178 -16.738 1.00 83.56 126 LEU A CA 1
ATOM 986 C C . LEU A 1 126 ? 16.929 3.358 -16.914 1.00 83.56 126 LEU A C 1
ATOM 988 O O . LEU A 1 126 ? 17.362 3.784 -17.987 1.00 83.56 126 LEU A O 1
ATOM 992 N N . CYS A 1 127 ? 17.736 2.992 -15.915 1.00 84.06 127 CYS A N 1
ATOM 993 C CA . CYS A 1 127 ? 19.194 2.999 -16.021 1.00 84.06 127 CYS A CA 1
ATOM 994 C C . CYS A 1 127 ? 19.682 2.064 -17.134 1.00 84.06 127 CYS A C 1
ATOM 996 O O . CYS A 1 127 ? 20.489 2.479 -17.965 1.00 84.06 127 CYS A O 1
ATOM 998 N N . ILE A 1 128 ? 19.153 0.838 -17.207 1.00 87.44 128 ILE A N 1
ATOM 999 C CA . ILE A 1 128 ? 19.497 -0.125 -18.264 1.00 87.44 128 ILE A CA 1
ATOM 1000 C C . ILE A 1 128 ? 19.165 0.454 -19.645 1.00 87.44 128 ILE A C 1
ATOM 1002 O O . ILE A 1 128 ? 20.014 0.467 -20.538 1.00 87.44 128 ILE A O 1
ATOM 1006 N N . VAL A 1 129 ? 17.957 0.997 -19.819 1.00 85.88 129 VAL A N 1
ATOM 1007 C CA . VAL A 1 129 ? 17.535 1.612 -21.087 1.00 85.88 129 VAL A CA 1
ATOM 1008 C C . VAL A 1 129 ? 18.432 2.797 -21.459 1.00 85.88 129 VAL A C 1
ATOM 1010 O O . VAL A 1 129 ? 18.809 2.939 -22.624 1.00 85.88 129 VAL A O 1
ATOM 1013 N N . ALA A 1 130 ? 18.814 3.632 -20.489 1.00 83.81 130 ALA A N 1
ATOM 1014 C CA . ALA A 1 130 ? 19.709 4.762 -20.716 1.00 83.81 130 ALA A CA 1
ATOM 1015 C C . ALA A 1 130 ? 21.113 4.313 -21.152 1.00 83.81 130 ALA A C 1
ATOM 1017 O O . ALA A 1 130 ? 21.657 4.878 -22.103 1.00 83.81 130 ALA A O 1
ATOM 1018 N N . ILE A 1 131 ? 21.670 3.275 -20.516 1.00 90.25 131 ILE A N 1
ATOM 1019 C CA . ILE A 1 131 ? 22.971 2.691 -20.874 1.00 90.25 131 ILE A CA 1
ATOM 1020 C C . ILE A 1 131 ? 22.931 2.138 -22.302 1.00 90.25 131 ILE A C 1
ATOM 1022 O O . ILE A 1 131 ? 23.803 2.462 -23.106 1.00 90.25 131 ILE A O 1
ATOM 1026 N N . ILE A 1 132 ? 21.893 1.373 -22.654 1.00 88.75 132 ILE A N 1
ATOM 1027 C CA . ILE A 1 132 ? 21.721 0.827 -24.009 1.00 88.75 132 ILE A CA 1
ATOM 1028 C C . ILE A 1 132 ? 21.618 1.961 -25.035 1.00 88.75 132 ILE A C 1
ATOM 1030 O O . ILE A 1 132 ? 22.300 1.944 -26.059 1.00 8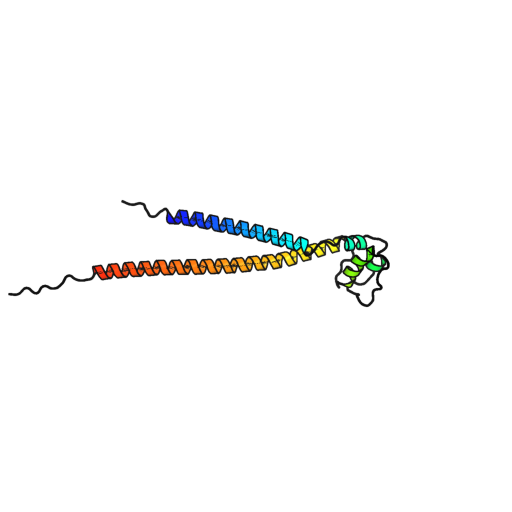8.75 132 ILE A O 1
ATOM 1034 N N . ALA A 1 133 ? 20.805 2.983 -24.759 1.00 86.25 133 ALA A N 1
ATOM 1035 C CA . ALA A 1 133 ? 20.653 4.124 -25.657 1.00 86.25 133 ALA A CA 1
ATOM 1036 C C . ALA A 1 133 ? 21.967 4.907 -25.837 1.00 86.25 133 ALA A C 1
ATOM 1038 O O . ALA A 1 133 ? 22.268 5.355 -26.948 1.00 86.25 133 ALA A O 1
ATOM 1039 N N . ALA A 1 134 ? 22.757 5.065 -24.771 1.00 85.94 134 ALA A N 1
ATOM 1040 C CA . ALA A 1 134 ? 24.072 5.696 -24.824 1.00 85.94 134 ALA A CA 1
ATOM 1041 C C . ALA A 1 134 ? 25.073 4.856 -25.631 1.00 85.94 134 ALA A C 1
ATOM 1043 O O . ALA A 1 134 ? 25.758 5.403 -26.494 1.00 85.94 134 ALA A O 1
ATOM 1044 N N . ALA A 1 135 ? 25.098 3.536 -25.426 1.00 89.25 135 ALA A N 1
ATOM 1045 C CA . ALA A 1 135 ? 25.951 2.614 -26.171 1.00 89.25 135 ALA A CA 1
ATOM 1046 C C . ALA A 1 135 ? 25.628 2.624 -27.673 1.00 89.25 135 ALA A C 1
ATOM 1048 O O . ALA A 1 135 ? 26.532 2.751 -28.497 1.00 89.25 135 ALA A O 1
ATOM 1049 N N . ILE A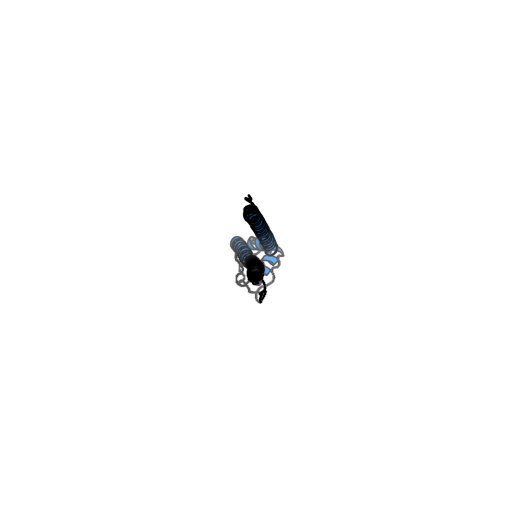 1 136 ? 24.342 2.591 -28.041 1.00 89.81 136 ILE A N 1
ATOM 1050 C CA . ILE A 1 136 ? 23.908 2.702 -29.442 1.00 89.81 136 ILE A CA 1
ATOM 1051 C C . ILE A 1 136 ? 24.351 4.042 -30.033 1.00 89.81 136 ILE A C 1
ATOM 1053 O O . ILE A 1 136 ? 24.876 4.078 -31.143 1.00 89.81 136 ILE A O 1
ATOM 1057 N N . LYS A 1 137 ? 24.180 5.153 -29.305 1.00 85.62 137 LYS A N 1
ATOM 1058 C CA . LYS A 1 137 ? 24.643 6.467 -29.774 1.00 85.62 137 LYS A CA 1
ATOM 1059 C C . LYS A 1 137 ? 26.154 6.504 -29.982 1.00 85.62 137 LYS A C 1
ATOM 1061 O O . LYS A 1 137 ? 26.588 7.001 -3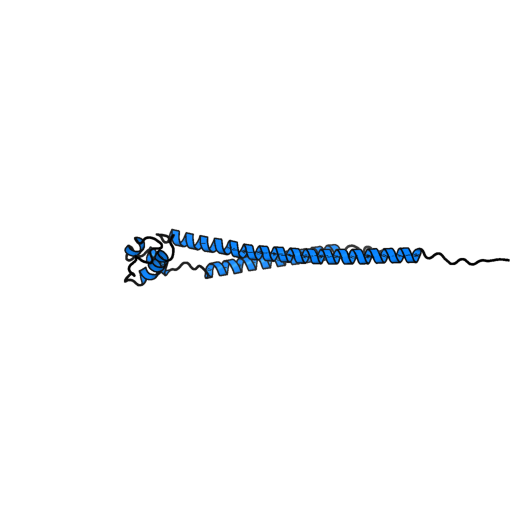1.016 1.00 85.62 137 LYS A O 1
ATOM 1066 N N . ALA A 1 138 ? 26.934 5.979 -29.040 1.00 85.75 138 ALA A N 1
ATOM 1067 C CA . ALA A 1 138 ? 28.388 5.914 -29.151 1.00 85.75 138 ALA A CA 1
ATOM 1068 C C . ALA A 1 138 ? 28.821 5.063 -30.354 1.00 85.75 138 ALA A C 1
ATOM 1070 O O . ALA A 1 138 ? 29.693 5.473 -31.114 1.00 85.75 138 ALA A O 1
ATOM 1071 N N . LEU A 1 139 ? 28.154 3.929 -30.585 1.00 88.06 139 LEU A N 1
ATOM 1072 C CA . LEU A 1 139 ? 28.412 3.061 -31.732 1.00 88.06 139 LEU A CA 1
ATOM 1073 C C . LEU A 1 139 ? 28.073 3.751 -33.062 1.00 88.06 139 LEU A C 1
ATOM 1075 O O . LEU A 1 139 ? 28.873 3.719 -33.992 1.00 88.06 139 LEU A O 1
ATOM 1079 N N . VAL A 1 140 ? 26.925 4.427 -33.148 1.00 87.25 140 VAL A N 1
ATOM 1080 C CA . VAL A 1 140 ? 26.521 5.180 -34.348 1.00 87.25 140 VAL A CA 1
ATOM 1081 C C . VAL A 1 140 ? 27.485 6.333 -34.637 1.00 87.25 140 VAL A C 1
ATOM 1083 O O . VAL A 1 140 ? 27.856 6.535 -35.793 1.00 87.25 140 VAL A O 1
ATOM 1086 N N . LEU A 1 141 ? 27.906 7.077 -33.609 1.00 83.75 141 LEU A N 1
ATOM 1087 C CA . LEU A 1 141 ? 28.893 8.150 -33.753 1.00 83.75 141 LEU A CA 1
ATOM 1088 C C . LEU A 1 141 ? 30.252 7.592 -34.195 1.00 83.75 141 LEU A C 1
ATOM 1090 O O . LEU A 1 141 ? 30.814 8.085 -35.165 1.00 83.75 141 LEU A O 1
ATOM 1094 N N . GLY A 1 142 ? 30.718 6.499 -33.589 1.00 79.25 142 GLY A N 1
ATOM 1095 C CA . GLY A 1 142 ? 31.980 5.858 -33.965 1.00 79.25 142 GLY A CA 1
ATOM 1096 C C . GLY A 1 142 ? 31.988 5.290 -35.390 1.00 79.25 142 GLY A C 1
ATOM 1097 O O . GLY A 1 142 ? 32.990 5.412 -36.095 1.00 79.25 142 GLY A O 1
ATOM 1098 N N . ILE A 1 143 ? 30.876 4.704 -35.855 1.00 79.56 143 ILE A N 1
ATOM 1099 C CA . ILE A 1 143 ? 30.730 4.269 -37.257 1.00 79.56 143 ILE A CA 1
ATOM 1100 C C . ILE A 1 143 ? 30.797 5.478 -38.195 1.00 79.56 143 ILE A C 1
ATOM 1102 O O . ILE A 1 143 ? 31.465 5.422 -39.230 1.00 79.56 143 ILE A O 1
ATOM 1106 N N . ARG A 1 144 ? 30.134 6.580 -37.828 1.00 76.38 144 ARG A N 1
ATOM 1107 C CA . ARG A 1 144 ? 30.132 7.809 -38.623 1.00 76.38 144 ARG A CA 1
ATOM 1108 C C . ARG A 1 144 ? 31.534 8.408 -38.728 1.00 76.38 144 ARG A C 1
ATOM 1110 O O . ARG A 1 144 ? 31.963 8.668 -39.848 1.00 76.38 144 ARG A O 1
ATOM 1117 N N . ASP A 1 145 ? 32.262 8.513 -37.620 1.00 72.56 145 ASP A N 1
ATOM 1118 C CA . ASP A 1 145 ? 33.625 9.057 -37.593 1.00 72.56 145 ASP A CA 1
ATOM 1119 C C . ASP A 1 145 ? 34.600 8.216 -38.432 1.00 72.56 145 ASP A C 1
ATOM 1121 O O . ASP A 1 145 ? 35.398 8.762 -39.199 1.00 72.56 145 ASP A O 1
ATOM 1125 N N . ARG A 1 146 ? 34.491 6.879 -38.370 1.00 71.06 146 ARG A N 1
ATOM 1126 C CA . ARG A 1 146 ? 35.277 5.972 -39.227 1.00 71.06 146 ARG A CA 1
ATOM 1127 C C . ARG A 1 146 ? 34.943 6.132 -40.707 1.00 71.06 146 ARG A C 1
ATOM 1129 O O . ARG A 1 146 ? 35.851 6.098 -41.534 1.00 71.06 146 ARG A O 1
ATOM 1136 N N . SER A 1 147 ? 33.666 6.323 -41.047 1.00 71.06 147 SER A N 1
ATOM 1137 C CA . SER A 1 147 ? 33.255 6.540 -42.438 1.00 71.06 147 SER A CA 1
ATOM 1138 C C . SER A 1 147 ? 33.841 7.837 -43.009 1.00 71.06 147 SER A C 1
ATOM 1140 O O . SER A 1 147 ? 34.411 7.806 -44.099 1.00 71.06 147 SER A O 1
ATOM 1142 N N . SER A 1 148 ? 33.825 8.938 -42.246 1.00 68.31 148 SER A N 1
ATOM 1143 C CA . SER A 1 148 ? 34.462 10.202 -42.641 1.00 68.31 148 SER A CA 1
ATOM 1144 C C . SER A 1 148 ? 35.980 10.077 -42.761 1.00 68.31 148 SER A C 1
ATOM 1146 O O . SER A 1 148 ? 36.539 10.491 -43.770 1.00 68.31 148 SER A O 1
ATOM 1148 N N . ALA A 1 149 ? 36.641 9.411 -41.808 1.00 67.44 149 ALA A N 1
ATOM 1149 C CA . ALA A 1 149 ? 38.088 9.202 -41.865 1.00 67.44 149 ALA A CA 1
ATOM 1150 C C . ALA A 1 149 ? 38.516 8.361 -43.086 1.00 67.44 149 ALA A C 1
ATOM 1152 O O . ALA A 1 149 ? 39.547 8.632 -43.699 1.00 67.44 149 ALA A O 1
ATOM 1153 N N . SER A 1 150 ? 37.716 7.360 -43.475 1.00 66.19 150 SER A N 1
ATOM 1154 C CA . SER A 1 150 ? 37.972 6.557 -44.680 1.00 66.19 150 SER A CA 1
ATOM 1155 C C . SER A 1 150 ? 37.765 7.341 -45.983 1.00 66.19 150 SER A C 1
ATOM 1157 O O . SER A 1 150 ? 38.527 7.158 -46.933 1.00 66.19 150 SER A O 1
ATOM 1159 N N . ALA A 1 151 ? 36.783 8.249 -46.015 1.00 63.62 151 ALA A N 1
ATOM 1160 C CA . ALA A 1 151 ? 36.523 9.117 -47.159 1.00 63.62 151 ALA A CA 1
ATOM 1161 C C . ALA A 1 151 ? 37.653 10.145 -47.356 1.00 63.62 151 ALA A C 1
ATOM 1163 O O . ALA A 1 151 ? 38.133 10.320 -48.477 1.00 63.62 151 ALA A O 1
ATOM 1164 N N . ASP A 1 152 ? 38.150 10.743 -46.269 1.00 60.31 152 ASP A N 1
ATOM 1165 C CA . ASP A 1 152 ? 39.287 11.672 -46.306 1.00 60.31 152 ASP A CA 1
ATOM 1166 C C . ASP A 1 152 ? 40.599 10.975 -46.715 1.00 60.31 152 ASP A C 1
ATOM 1168 O O . ASP A 1 152 ? 41.416 11.540 -47.446 1.00 60.31 152 ASP A O 1
ATOM 1172 N N . ALA A 1 153 ? 40.802 9.721 -46.294 1.00 60.62 153 ALA A N 1
ATOM 1173 C CA . ALA A 1 153 ? 41.956 8.918 -46.703 1.00 60.62 153 ALA A CA 1
ATOM 1174 C C . ALA A 1 153 ? 41.912 8.530 -48.194 1.00 60.62 153 ALA A C 1
ATOM 1176 O O . ALA A 1 153 ? 42.952 8.520 -48.855 1.00 60.62 153 ALA A O 1
ATOM 1177 N N . ALA A 1 154 ? 40.724 8.252 -48.744 1.00 59.62 154 ALA A N 1
ATOM 1178 C CA . ALA A 1 154 ? 40.543 7.975 -50.170 1.00 59.62 154 ALA A CA 1
ATOM 1179 C C . ALA A 1 154 ? 40.797 9.220 -51.042 1.00 59.62 154 ALA A C 1
ATOM 1181 O O . ALA A 1 154 ? 41.408 9.103 -52.103 1.00 59.62 154 ALA A O 1
ATOM 1182 N N . ALA A 1 155 ? 40.417 10.412 -50.568 1.00 59.00 155 ALA A N 1
ATOM 1183 C CA . ALA A 1 155 ? 40.678 11.680 -51.253 1.00 59.00 155 ALA A CA 1
ATOM 1184 C C . ALA A 1 155 ? 42.170 12.075 -51.286 1.00 59.00 155 ALA A C 1
ATOM 1186 O O . ALA A 1 155 ? 42.579 12.875 -52.125 1.00 59.00 155 ALA A O 1
ATOM 1187 N N . ARG A 1 156 ? 43.000 11.515 -50.393 1.00 58.84 156 ARG A N 1
ATOM 1188 C CA . ARG A 1 156 ? 44.441 11.808 -50.289 1.00 58.84 156 ARG A CA 1
ATOM 1189 C C . ARG A 1 156 ? 45.359 10.884 -51.089 1.00 58.84 156 ARG A C 1
ATOM 1191 O O . ARG A 1 156 ? 46.568 11.095 -51.018 1.00 58.84 156 ARG A O 1
ATOM 1198 N N . ARG A 1 157 ? 44.858 9.891 -51.841 1.00 54.72 157 ARG A N 1
ATOM 1199 C CA . ARG A 1 157 ? 45.727 9.125 -52.757 1.00 54.72 157 ARG A CA 1
ATOM 1200 C C . ARG A 1 157 ? 46.237 10.062 -53.864 1.00 54.72 157 ARG A C 1
ATOM 1202 O O . ARG A 1 157 ? 45.433 10.483 -54.693 1.00 54.72 157 ARG A O 1
ATOM 1209 N N . PRO A 1 158 ? 47.538 10.410 -53.888 1.00 51.94 158 PRO A N 1
ATOM 1210 C CA . PRO A 1 158 ? 48.087 11.295 -54.899 1.00 51.94 158 PRO A CA 1
ATOM 1211 C C . PRO A 1 158 ? 48.154 10.531 -56.215 1.00 51.94 158 PRO A C 1
ATOM 1213 O O . PRO A 1 158 ? 48.642 9.400 -56.252 1.00 51.94 158 PRO A O 1
ATOM 1216 N N . GLY A 1 159 ? 47.658 11.166 -57.274 1.00 58.44 159 GLY A N 1
ATOM 1217 C CA . GLY A 1 159 ? 47.890 10.736 -58.642 1.00 58.44 159 GLY A CA 1
ATOM 1218 C C . GLY A 1 159 ? 49.376 10.490 -58.877 1.00 58.44 159 GLY A C 1
ATOM 1219 O O . GLY A 1 159 ? 50.238 11.266 -58.462 1.00 58.44 159 GLY A O 1
ATOM 1220 N N . ASP A 1 160 ? 49.605 9.347 -59.496 1.00 52.31 160 ASP A N 1
ATOM 1221 C CA . ASP A 1 160 ? 50.861 8.690 -59.782 1.00 52.31 160 ASP A CA 1
ATOM 1222 C C . ASP A 1 160 ? 51.857 9.594 -60.525 1.00 52.31 160 ASP A C 1
ATOM 1224 O O . ASP A 1 160 ? 51.490 10.393 -61.391 1.00 52.31 160 ASP A O 1
ATOM 1228 N N . ARG A 1 161 ? 53.140 9.449 -60.186 1.00 59.06 161 ARG A N 1
ATOM 1229 C CA . ARG A 1 161 ? 54.249 10.059 -60.925 1.00 59.06 161 ARG A CA 1
ATOM 1230 C C . ARG A 1 161 ? 54.349 9.369 -62.281 1.00 59.06 161 ARG A C 1
ATOM 1232 O O . ARG A 1 161 ? 54.583 8.168 -62.322 1.00 59.06 161 ARG A O 1
ATOM 1239 N N . SER A 1 162 ? 54.333 10.132 -63.370 1.00 52.34 162 SER A N 1
ATOM 1240 C CA . SER A 1 162 ? 54.865 9.655 -64.650 1.00 52.34 162 SER A CA 1
ATOM 1241 C C . SER A 1 162 ? 56.201 10.359 -64.930 1.00 52.34 162 SER A C 1
ATOM 1243 O O . SER A 1 162 ? 56.210 11.586 -65.059 1.00 52.34 162 SER A O 1
ATOM 1245 N N . PRO A 1 163 ? 57.344 9.644 -64.978 1.00 55.88 163 PRO A N 1
ATOM 1246 C CA . PRO A 1 163 ? 58.636 10.226 -65.314 1.00 55.88 163 PRO A CA 1
ATOM 1247 C C . PRO A 1 163 ? 58.776 10.294 -66.840 1.00 55.88 163 PRO A C 1
ATOM 1249 O O . PRO A 1 163 ? 58.965 9.277 -67.501 1.00 55.88 163 PRO A O 1
ATOM 1252 N N . GLY A 1 164 ? 58.673 11.495 -67.407 1.00 45.22 164 GLY A N 1
ATOM 1253 C CA . GLY A 1 164 ? 58.950 11.750 -68.822 1.00 45.22 164 GLY A CA 1
ATOM 1254 C C . GLY A 1 164 ? 60.325 12.388 -69.016 1.00 45.22 164 GLY A C 1
ATOM 1255 O O . GLY A 1 164 ? 60.469 13.592 -68.833 1.00 45.22 164 GLY A O 1
ATOM 1256 N N . ARG A 1 165 ? 61.319 11.572 -69.380 1.00 42.19 165 ARG A N 1
ATOM 1257 C CA . ARG A 1 165 ? 62.479 11.930 -70.228 1.00 42.19 165 ARG A CA 1
ATOM 1258 C C . ARG A 1 165 ? 62.286 11.171 -71.554 1.00 42.19 165 ARG A C 1
ATOM 1260 O O . ARG A 1 165 ? 61.654 10.113 -71.501 1.00 42.19 165 ARG A O 1
ATOM 1267 N N . PRO A 1 166 ? 62.803 11.624 -72.706 1.00 52.34 166 PRO A N 1
ATOM 1268 C CA . PRO A 1 166 ? 64.053 12.363 -72.904 1.00 52.34 166 PRO A CA 1
ATOM 1269 C C . PRO A 1 166 ? 63.884 13.829 -73.306 1.00 52.34 166 PRO A C 1
ATOM 1271 O O . PRO A 1 166 ? 62.854 14.173 -73.924 1.00 52.34 166 PRO A O 1
#

Secondary structure (DSSP, 8-state):
----SSHHHHHHHHHHHHHHHHHHHHHHHHHHHHHHHHHHHS---HHHHHHHH-GGGHHHHTSPTT-TTTPPPPSSHHHHHHHHHHHH-TT--SSHHHHHHHHHHHHHHHHHHHHHHHHHHHHHHHHHHHHHHHHHHHHHHHHHHHHHHHHHHHHT-PPPP-----

Foldseek 3Di:
DDPPPPPPVVVVVVVVVVVVVVVVVVLVVLLVVLLVVLCVVQPLDPLLQQLLPDPLNVVLLPDQALQQPPDDQDPDPSNRVNNCQRNNGNPRDSHNVVSVVVSVVSSVVSSVVSSVVVVVVVVVVVVVVVVVVVVVVVVVVVVVVVVVVVVVVVVPPDPDDDDDDD

Radius of gyration: 35.22 Å; Cα contacts (8 Å, |Δi|>4): 92; chains: 1; bounding box: 84×40×105 Å

Mean predicted aligned error: 14.42 Å

Sequence (166 aa):
MDKAGRPVRHRWRNWLRRCVHGACVCLILAIGTTWLGAIYDFPVDAGVVAGMNAPECAAVRALPAGSRLAAALPESDRCLAFFMYRTSFSNAADDAASYQTWVLQRRVGEFWRLIGYVLMLWLV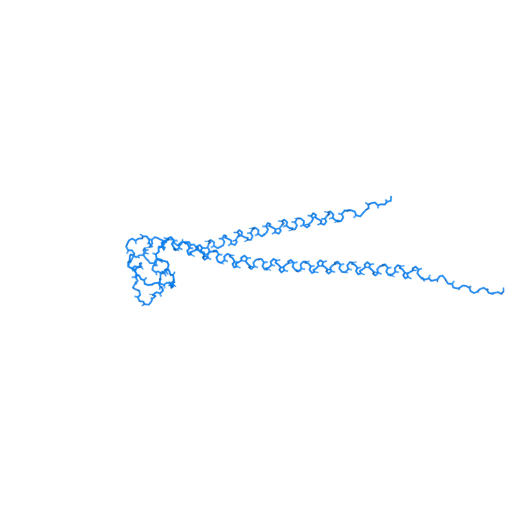MLCIVAIIAAAIKALVLGIRDRSSASADAAARRPGDRSPGRP